Protein AF-C9LTZ9-F1 (afdb_monomer_lite)

Secondary structure (DSSP, 8-state):
--------SHHHHHHHHHHHHHHHHHHHHHTT---TTTTS--S-----------HHHHHHHHHHHHHHHHHHHTS--PPPPTTSPPPHHHHHHHHHHHHHHHHHHHHHHHHH---HHHHHHHHHHHHHHHHHHHHIIIIIB---S-TTSHIIIIIHHHHHHHHHHHHHHHHHHHHHHHHHTT-

Sequence (183 aa):
MKGAPERKYDSVREIFLQNRKRIILENNYRLCYDGRNVLQKKGEVPLEKKWRFKITDILLLLASGAFLVGMRTFLAPCAQQADGRWMVCHWAGEALTGVAAVLFVISLLHALIPRAQIKMGLSLAMIPAAALAFLLPGTMIDLCMMETMRCHTVMQPAARAISVVLILLACLDVYCYRKGDDR

Radius of gyration: 23.02 Å; chains: 1; bounding box: 60×67×54 Å

Structure (mmCIF, N/CA/C/O backbone):
data_AF-C9LTZ9-F1
#
_entry.id   AF-C9LTZ9-F1
#
loop_
_atom_site.group_PDB
_atom_site.id
_atom_site.type_symbol
_atom_site.label_atom_id
_atom_site.label_alt_id
_atom_site.label_comp_id
_atom_site.label_asym_id
_atom_site.label_entity_id
_atom_site.label_seq_id
_atom_site.pdbx_PDB_ins_code
_atom_site.Cartn_x
_atom_site.Cartn_y
_atom_site.Cartn_z
_atom_site.occupancy
_atom_site.B_iso_or_equiv
_atom_site.auth_seq_id
_atom_site.auth_comp_id
_atom_site.auth_asym_id
_atom_site.auth_atom_id
_atom_site.pdbx_PDB_model_num
ATOM 1 N N . MET A 1 1 ? -33.014 58.168 -10.145 1.00 35.53 1 MET A N 1
ATOM 2 C CA . MET A 1 1 ? -33.419 56.817 -9.682 1.00 35.53 1 MET A CA 1
ATOM 3 C C . MET A 1 1 ? -32.974 55.826 -10.762 1.00 35.53 1 MET A C 1
ATOM 5 O O . MET A 1 1 ? -33.533 55.865 -11.840 1.00 35.53 1 MET A O 1
ATOM 9 N N . LYS A 1 2 ? -31.712 55.370 -10.709 1.00 31.86 2 LYS A N 1
ATOM 10 C CA . LYS A 1 2 ? -31.232 54.004 -10.372 1.00 31.86 2 LYS A CA 1
ATOM 11 C C . LYS A 1 2 ? -31.762 52.864 -11.275 1.00 31.86 2 LYS A C 1
ATOM 13 O O . LYS A 1 2 ? -32.874 52.409 -11.054 1.00 31.86 2 LYS A O 1
ATOM 18 N N . GLY A 1 3 ? -30.877 52.330 -12.135 1.00 28.05 3 GLY A N 1
ATOM 19 C CA . GLY A 1 3 ? -30.708 50.876 -12.326 1.00 28.05 3 GLY A CA 1
ATOM 20 C C . GLY A 1 3 ? -30.905 50.283 -13.733 1.00 28.05 3 GLY A C 1
ATOM 21 O O . GLY A 1 3 ? -31.997 49.839 -14.051 1.00 28.05 3 GLY A O 1
ATOM 22 N N . ALA A 1 4 ? -29.818 50.139 -14.501 1.00 42.72 4 ALA A N 1
ATOM 23 C CA . ALA A 1 4 ? -29.542 48.919 -15.290 1.00 42.72 4 ALA A CA 1
ATOM 24 C C . ALA A 1 4 ? -28.723 47.950 -14.382 1.00 42.72 4 ALA A C 1
ATOM 26 O O . ALA A 1 4 ? -28.217 48.455 -13.372 1.00 42.72 4 ALA A O 1
ATOM 27 N N . PRO A 1 5 ? -28.490 46.638 -14.663 1.00 44.38 5 PRO A N 1
ATOM 28 C CA . PRO A 1 5 ? -28.580 45.961 -15.962 1.00 44.38 5 PRO A CA 1
ATOM 29 C C . PRO A 1 5 ? -29.023 44.467 -15.974 1.00 44.38 5 PRO A C 1
ATOM 31 O O . PRO A 1 5 ? -29.119 43.753 -14.975 1.00 44.38 5 PRO A O 1
ATOM 34 N N . GLU A 1 6 ? -29.200 44.001 -17.204 1.00 41.84 6 GLU A N 1
ATOM 35 C CA . GLU A 1 6 ? -29.440 42.658 -17.733 1.00 41.84 6 GLU A CA 1
ATOM 36 C C . GLU A 1 6 ? -28.195 41.738 -17.584 1.00 41.84 6 GLU A C 1
ATOM 38 O O . GLU A 1 6 ? -27.382 41.597 -18.490 1.00 41.84 6 GLU A O 1
ATOM 43 N N . ARG A 1 7 ? -27.978 41.143 -16.398 1.00 41.72 7 ARG A N 1
ATOM 44 C CA . ARG A 1 7 ? -26.861 40.202 -16.113 1.00 41.72 7 ARG A CA 1
ATOM 45 C C . ARG A 1 7 ? -27.295 39.083 -15.155 1.00 41.72 7 ARG A C 1
ATOM 47 O O . ARG A 1 7 ? -26.691 38.884 -14.104 1.00 41.72 7 ARG A O 1
ATOM 54 N N . LYS A 1 8 ? -28.419 38.413 -15.437 1.00 38.53 8 LYS A N 1
ATOM 55 C CA . LYS A 1 8 ? -29.058 37.507 -14.458 1.00 38.53 8 LYS A CA 1
ATOM 56 C C . LYS A 1 8 ? -29.051 36.018 -14.831 1.00 38.53 8 LYS A C 1
ATOM 58 O O . LYS A 1 8 ? -29.240 35.212 -13.930 1.00 38.53 8 LYS A O 1
ATOM 63 N N . TYR A 1 9 ? -28.799 35.631 -16.086 1.00 43.47 9 TYR A N 1
ATOM 64 C CA . TYR A 1 9 ? -29.006 34.236 -16.522 1.00 43.47 9 TYR A CA 1
ATOM 65 C C . TYR A 1 9 ? -27.764 33.318 -16.482 1.00 43.47 9 TYR A C 1
ATOM 67 O O . TYR A 1 9 ? -27.910 32.152 -16.124 1.00 43.47 9 TYR A O 1
ATOM 75 N N . ASP A 1 10 ? -26.544 33.817 -16.723 1.00 48.47 10 ASP A N 1
ATOM 76 C CA . ASP A 1 10 ? -25.326 32.972 -16.706 1.00 48.47 10 ASP A CA 1
ATOM 77 C C . ASP A 1 10 ? -24.863 32.576 -15.293 1.00 48.47 10 ASP A C 1
ATOM 79 O O . ASP A 1 10 ? -24.311 31.499 -15.076 1.00 48.47 10 ASP A O 1
ATOM 83 N N . SER A 1 11 ? -25.157 33.410 -14.294 1.00 50.78 11 SER A N 1
ATOM 84 C CA . SER A 1 11 ? -24.767 33.164 -12.898 1.00 50.78 11 SER A CA 1
ATOM 85 C C . SER A 1 11 ? -25.525 31.984 -12.269 1.00 50.78 11 SER A C 1
ATOM 87 O O . SER A 1 11 ? -24.969 31.211 -11.492 1.00 50.78 11 SER A O 1
ATOM 89 N N . VAL A 1 12 ? -26.793 31.777 -12.642 1.00 53.28 12 VAL A N 1
ATOM 90 C CA . VAL A 1 12 ? -27.660 30.773 -11.996 1.00 53.28 12 VAL A CA 1
ATOM 91 C C . VAL A 1 12 ? -27.226 29.339 -12.333 1.00 53.28 12 VAL A C 1
ATOM 93 O O . VAL A 1 12 ? -27.343 28.448 -11.490 1.00 53.28 12 VAL A O 1
ATOM 96 N N . ARG A 1 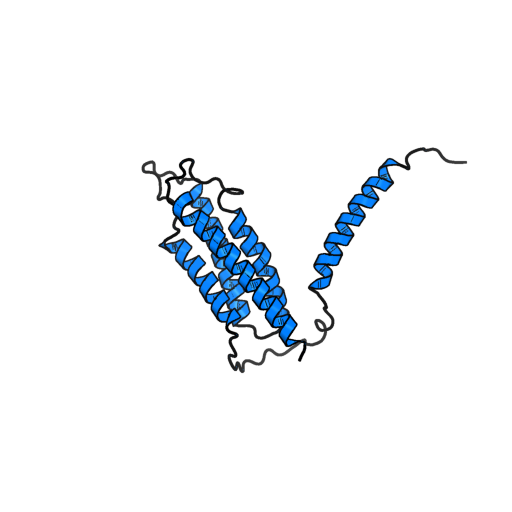13 ? -26.668 29.105 -13.531 1.00 49.88 13 ARG A N 1
ATOM 97 C CA . ARG A 1 13 ? -26.199 27.780 -13.977 1.00 49.88 13 ARG A CA 1
ATOM 98 C C . ARG A 1 13 ? -24.895 27.364 -13.288 1.00 49.88 13 ARG A C 1
ATOM 100 O O . ARG A 1 13 ? -24.777 26.216 -12.858 1.00 49.88 13 ARG A O 1
ATOM 107 N N . GLU A 1 14 ? -23.971 28.308 -13.112 1.00 52.53 14 GLU A N 1
ATOM 108 C CA . GLU A 1 14 ? -22.736 28.115 -12.338 1.00 52.53 14 GLU A CA 1
ATOM 109 C C . GLU A 1 14 ? -23.037 27.891 -10.849 1.00 52.53 14 GLU A C 1
ATOM 111 O O . GLU A 1 14 ? -22.531 26.939 -10.253 1.00 52.53 14 GLU A O 1
ATOM 116 N N . ILE A 1 15 ? -23.971 28.654 -10.265 1.00 54.75 15 ILE A N 1
ATOM 117 C CA . ILE A 1 15 ? -24.417 28.452 -8.875 1.00 54.75 15 ILE A CA 1
ATOM 118 C C . ILE A 1 15 ? -25.019 27.049 -8.680 1.00 54.75 15 ILE A C 1
ATOM 120 O O . ILE A 1 15 ? -24.765 26.409 -7.658 1.00 54.75 15 ILE A O 1
ATOM 124 N N . PHE A 1 16 ? -25.776 26.524 -9.651 1.00 50.38 16 PHE A N 1
ATOM 125 C CA . PHE A 1 16 ? -26.390 25.195 -9.545 1.00 50.38 16 PHE A CA 1
ATOM 126 C C . PHE A 1 16 ? -25.367 24.051 -9.669 1.00 50.38 16 PHE A C 1
ATOM 128 O O . PHE A 1 16 ? -25.447 23.069 -8.927 1.00 50.38 16 PHE A O 1
ATOM 135 N N . LEU A 1 17 ? -24.359 24.179 -10.542 1.00 53.88 17 LEU A N 1
ATOM 136 C CA . LEU A 1 17 ? -23.257 23.210 -10.657 1.00 53.88 17 LEU A CA 1
ATOM 137 C C . LEU A 1 17 ? -22.332 23.237 -9.429 1.00 53.88 17 LEU A C 1
ATOM 139 O O . LEU A 1 17 ? -21.899 22.181 -8.954 1.00 53.88 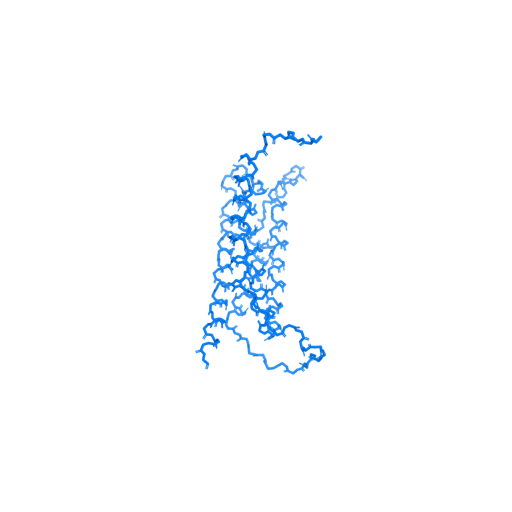17 LEU A O 1
ATOM 143 N N . GLN A 1 18 ? -22.092 24.422 -8.866 1.00 54.34 18 GLN A N 1
ATOM 144 C CA . GLN A 1 18 ? -21.297 24.607 -7.654 1.00 54.34 18 GLN A CA 1
ATOM 145 C C . GLN A 1 18 ? -22.033 24.080 -6.407 1.00 54.34 18 GLN A C 1
ATOM 147 O O . GLN A 1 18 ? -21.416 23.404 -5.581 1.00 54.34 18 GLN A O 1
ATOM 152 N N . ASN A 1 19 ? -23.358 24.264 -6.311 1.00 46.09 19 ASN A N 1
ATOM 153 C CA . ASN A 1 19 ? -24.180 23.661 -5.251 1.00 46.09 19 ASN A CA 1
ATOM 154 C C . ASN A 1 19 ? -24.304 22.136 -5.386 1.00 46.09 19 ASN A C 1
ATOM 156 O O . ASN A 1 19 ? -24.250 21.437 -4.378 1.00 46.09 19 ASN A O 1
ATOM 160 N N . ARG A 1 20 ? -24.394 21.583 -6.605 1.00 47.03 20 ARG A N 1
ATOM 161 C CA . ARG A 1 20 ? -24.443 20.123 -6.807 1.00 47.03 20 ARG A CA 1
ATOM 162 C C . ARG A 1 20 ? -23.138 19.436 -6.394 1.00 47.03 20 ARG A C 1
ATOM 164 O O . ARG A 1 20 ? -23.187 18.391 -5.749 1.00 47.03 20 ARG A O 1
ATOM 171 N N . LYS A 1 21 ? -21.977 20.033 -6.700 1.00 47.38 21 LYS A N 1
ATOM 172 C CA . LYS A 1 21 ? -20.675 19.545 -6.207 1.00 47.38 21 LYS A CA 1
ATOM 173 C C . LYS A 1 21 ? -20.562 19.662 -4.686 1.00 47.38 21 LYS A C 1
ATOM 175 O O . LYS A 1 21 ? -20.084 18.722 -4.061 1.00 47.38 21 LYS A O 1
ATOM 180 N N . ARG A 1 22 ? -21.036 20.762 -4.086 1.00 44.47 22 ARG A N 1
ATOM 181 C CA . ARG A 1 22 ? -20.984 20.964 -2.629 1.00 44.47 22 ARG A CA 1
ATOM 182 C C . ARG A 1 22 ? -21.894 19.986 -1.871 1.00 44.47 22 ARG A C 1
ATOM 184 O O . ARG A 1 22 ? -21.449 19.430 -0.879 1.00 44.47 22 ARG A O 1
ATOM 191 N N . ILE A 1 23 ? -23.091 19.681 -2.384 1.00 45.59 23 ILE A N 1
ATOM 192 C CA . ILE A 1 23 ? -24.017 18.703 -1.781 1.00 45.59 23 ILE A CA 1
ATOM 193 C C . ILE A 1 23 ? -23.515 17.261 -1.942 1.00 45.59 23 ILE A C 1
ATOM 195 O O . ILE A 1 23 ? -23.623 16.489 -0.997 1.00 45.59 23 ILE A O 1
ATOM 199 N N . ILE A 1 24 ? -22.933 16.874 -3.087 1.00 46.16 24 ILE A N 1
ATOM 200 C CA . ILE A 1 24 ? -22.369 15.518 -3.250 1.00 46.16 24 ILE A CA 1
ATOM 201 C C . ILE A 1 24 ? -21.092 15.334 -2.421 1.00 46.16 24 ILE A C 1
ATOM 203 O O . ILE A 1 24 ? -20.887 14.251 -1.880 1.00 46.16 24 ILE A O 1
ATOM 207 N N . LEU A 1 25 ? -20.267 16.373 -2.266 1.00 47.09 25 LEU A N 1
ATOM 208 C CA . LEU A 1 25 ? -19.129 16.334 -1.348 1.00 47.09 25 LEU A CA 1
ATOM 209 C C . LEU A 1 25 ? -19.627 16.270 0.107 1.00 47.09 25 LEU A C 1
ATOM 211 O O . LEU A 1 25 ? -19.328 15.299 0.793 1.00 47.09 25 LEU A O 1
ATOM 215 N N . GLU A 1 26 ? -20.472 17.197 0.573 1.00 45.72 26 GLU A N 1
ATOM 216 C CA . GLU A 1 26 ? -20.954 17.190 1.965 1.00 45.72 26 GLU A CA 1
ATOM 217 C C . GLU A 1 26 ? -21.757 15.935 2.346 1.00 45.72 26 GLU A C 1
ATOM 219 O O . GLU A 1 26 ? -21.558 15.429 3.448 1.00 45.72 26 GLU A O 1
ATOM 224 N N . ASN A 1 27 ? -22.601 15.370 1.471 1.00 39.34 27 ASN A N 1
ATOM 225 C CA . ASN A 1 27 ? -23.346 14.146 1.812 1.00 39.34 27 ASN A CA 1
ATOM 226 C C . ASN A 1 27 ? -22.475 12.883 1.846 1.00 39.34 27 ASN A C 1
ATOM 228 O O . ASN A 1 27 ? -22.814 11.956 2.580 1.00 39.34 27 ASN A O 1
ATOM 232 N N . ASN A 1 28 ? -21.356 12.833 1.114 1.00 39.12 28 ASN A N 1
ATOM 233 C CA . ASN A 1 28 ? -20.415 11.713 1.230 1.00 39.12 28 ASN A CA 1
ATOM 234 C C . ASN A 1 28 ? -19.540 11.846 2.489 1.00 39.12 28 ASN A C 1
ATOM 236 O O . ASN A 1 28 ? -19.235 10.850 3.139 1.00 39.12 28 ASN A O 1
ATOM 240 N N . TYR A 1 29 ? -19.196 13.076 2.896 1.00 44.06 29 TYR A N 1
ATOM 241 C CA . TYR A 1 29 ? -18.431 13.320 4.127 1.00 44.06 29 TYR A CA 1
ATOM 242 C C . TYR A 1 29 ? -19.272 13.218 5.410 1.00 44.06 29 TYR A C 1
ATOM 244 O O . TYR A 1 29 ? -18.733 12.895 6.468 1.00 44.06 29 TYR A O 1
ATOM 252 N N . ARG A 1 30 ? -20.592 13.438 5.341 1.00 36.81 30 ARG A N 1
ATOM 253 C CA . ARG A 1 30 ? -21.492 13.370 6.507 1.00 36.81 30 ARG A CA 1
ATOM 254 C C . ARG A 1 30 ? -21.861 11.939 6.923 1.00 36.81 30 ARG A C 1
ATOM 256 O O . ARG A 1 30 ? -22.273 11.734 8.059 1.00 36.81 30 ARG A O 1
ATOM 263 N N . LEU A 1 31 ? -21.670 10.939 6.060 1.00 38.81 31 LEU A N 1
ATOM 264 C CA . LEU A 1 31 ? -21.920 9.530 6.406 1.00 38.81 31 LEU A CA 1
ATOM 265 C C . LEU A 1 31 ? -20.804 8.886 7.253 1.00 38.81 31 LEU A C 1
ATOM 267 O O . LEU A 1 31 ? -21.032 7.826 7.830 1.00 38.81 31 LEU A O 1
ATOM 271 N N . CYS A 1 32 ? -19.638 9.530 7.386 1.00 41.25 32 CYS A N 1
ATOM 272 C CA . CYS A 1 32 ? -18.500 9.008 8.161 1.00 41.25 32 CYS A CA 1
ATOM 273 C C . CYS A 1 32 ? -18.185 9.796 9.448 1.00 41.25 32 CYS A C 1
ATOM 275 O O . CYS A 1 32 ? -17.224 9.458 10.136 1.00 41.25 32 CYS A O 1
ATOM 277 N N . TYR A 1 33 ? -18.967 10.826 9.793 1.00 46.62 33 TYR A N 1
ATOM 278 C CA . TYR A 1 33 ? -18.728 11.689 10.960 1.00 46.62 33 TYR A CA 1
ATOM 279 C C . TYR A 1 33 ? -20.030 11.946 11.756 1.00 46.62 33 TYR A C 1
ATOM 281 O O . TYR A 1 33 ? -20.532 13.067 11.800 1.00 46.62 33 TYR A O 1
ATOM 289 N N . ASP A 1 34 ? -20.587 10.925 12.431 1.00 42.78 34 ASP A N 1
ATOM 290 C CA . ASP A 1 34 ? -21.498 11.164 13.575 1.00 42.78 34 ASP A CA 1
ATOM 291 C C . ASP A 1 34 ? -20.642 11.425 14.828 1.00 42.78 34 ASP A C 1
ATOM 293 O O . ASP A 1 34 ? -20.237 10.531 15.571 1.00 42.78 34 ASP A O 1
ATOM 297 N N . GLY A 1 35 ? -20.268 12.696 14.986 1.00 44.00 35 GLY A N 1
ATOM 298 C CA . GLY A 1 35 ? -19.360 13.215 16.004 1.00 44.00 35 GLY A CA 1
ATOM 299 C C . GLY A 1 35 ? -20.029 13.636 17.313 1.00 44.00 35 GLY A C 1
ATOM 300 O O . GLY A 1 35 ? -19.651 14.667 17.863 1.00 44.00 35 GLY A O 1
ATOM 301 N N . ARG A 1 36 ? -20.989 12.879 17.859 1.00 44.66 36 ARG A N 1
ATOM 302 C CA . ARG A 1 36 ? -21.662 13.285 19.113 1.00 44.66 36 ARG A CA 1
ATOM 303 C C . ARG A 1 36 ? -20.834 13.181 20.403 1.00 44.66 36 ARG A C 1
ATOM 305 O O . ARG A 1 36 ? -21.243 13.751 21.404 1.00 44.66 36 ARG A O 1
ATOM 312 N N . ASN A 1 37 ? -19.652 12.553 20.395 1.00 40.66 37 ASN A N 1
ATOM 313 C CA . ASN A 1 37 ? -18.934 12.233 21.646 1.00 40.66 37 ASN A CA 1
ATOM 314 C C . ASN A 1 37 ? -17.532 12.865 21.812 1.00 40.66 37 ASN A C 1
ATOM 316 O O . ASN A 1 37 ? -16.844 12.569 22.787 1.00 40.66 37 ASN A O 1
ATOM 320 N N . VAL A 1 38 ? -17.073 13.730 20.896 1.00 44.50 38 VAL A N 1
ATOM 321 C CA . VAL A 1 38 ? -15.668 14.211 20.888 1.00 44.50 38 VAL A CA 1
ATOM 322 C C . VAL A 1 38 ? -15.354 15.247 21.987 1.00 44.50 38 VAL A C 1
ATOM 324 O O . VAL A 1 38 ? -14.191 15.430 22.335 1.00 44.50 38 VAL A O 1
ATOM 327 N N . LEU A 1 39 ? -16.350 15.890 22.606 1.00 44.00 39 LEU A N 1
ATOM 328 C CA . LEU A 1 39 ? -16.097 16.988 23.553 1.00 44.00 39 LEU A CA 1
ATOM 329 C C . LEU A 1 39 ? -15.926 16.589 25.030 1.00 44.00 39 LEU A C 1
ATOM 331 O O . LEU A 1 39 ? -15.620 17.470 25.830 1.00 44.00 39 LEU A O 1
ATOM 335 N N . GLN A 1 40 ? -16.089 15.319 25.430 1.00 41.84 40 GLN A N 1
ATOM 336 C CA . GLN A 1 40 ? -16.295 15.024 26.861 1.00 41.84 40 GLN A CA 1
ATOM 337 C C . GLN A 1 40 ? -15.252 14.183 27.609 1.00 41.84 40 GLN A C 1
ATOM 339 O O . GLN A 1 40 ? -15.429 13.976 28.805 1.00 41.84 40 GLN A O 1
ATOM 344 N N . LYS A 1 41 ? -14.133 13.744 27.020 1.00 35.88 41 LYS A N 1
ATOM 345 C CA . LYS A 1 41 ? -13.063 13.118 27.832 1.00 35.88 41 LYS A CA 1
ATOM 346 C C . LYS A 1 41 ? -11.686 13.707 27.577 1.00 35.88 41 LYS A C 1
ATOM 348 O O . LYS A 1 41 ? -10.811 13.120 26.945 1.00 35.88 41 LYS A O 1
ATOM 353 N N . LYS A 1 42 ? -11.528 14.903 28.141 1.00 42.28 42 LYS A N 1
ATOM 354 C CA . LYS A 1 42 ? -10.263 15.448 28.626 1.00 42.28 42 LYS A CA 1
ATOM 355 C C . LYS A 1 42 ? -9.761 14.542 29.760 1.00 42.28 42 LYS A C 1
ATOM 357 O O . LYS A 1 42 ? -10.508 14.294 30.697 1.00 42.28 42 LYS A O 1
ATOM 362 N N . GLY A 1 43 ? -8.507 14.110 29.675 1.00 47.06 43 GLY A N 1
ATOM 363 C CA . GLY A 1 43 ? -7.794 13.478 30.786 1.00 47.06 43 GLY A CA 1
ATOM 364 C C . GLY A 1 43 ? -7.874 11.954 30.817 1.00 47.06 43 GLY A C 1
ATOM 365 O O . GLY A 1 43 ? -8.939 11.371 30.669 1.00 47.06 43 GLY A O 1
ATOM 366 N N . GLU A 1 44 ? -6.705 11.361 31.053 1.00 41.94 44 GLU A N 1
ATOM 367 C CA . GLU A 1 44 ? -6.468 9.967 31.441 1.00 41.94 44 GLU A CA 1
ATOM 368 C C . GLU A 1 44 ? -6.362 8.982 30.264 1.00 41.94 44 GLU A C 1
ATOM 370 O O . GLU A 1 44 ? -7.325 8.571 29.612 1.00 41.94 44 GLU A O 1
ATOM 375 N N . VAL A 1 45 ? -5.113 8.607 29.973 1.00 46.53 45 VAL A N 1
ATOM 376 C CA . VAL A 1 45 ? -4.758 7.395 29.234 1.00 46.53 45 VAL A CA 1
ATOM 377 C C . VAL A 1 45 ? -4.292 6.390 30.290 1.00 46.53 45 VAL A C 1
ATOM 379 O O . VAL A 1 45 ? -3.128 6.445 30.682 1.00 46.53 45 VAL A O 1
ATOM 382 N N . PRO A 1 46 ? -5.165 5.498 30.791 1.00 38.31 46 PRO A N 1
ATOM 383 C CA . PRO A 1 46 ? -4.743 4.424 31.677 1.00 38.31 46 PRO A CA 1
ATOM 384 C C . PRO A 1 46 ? -4.017 3.369 30.837 1.00 38.31 46 PRO A C 1
ATOM 386 O O . PRO A 1 46 ? -4.579 2.810 29.887 1.00 38.31 46 PRO A O 1
ATOM 389 N N . LEU A 1 47 ? -2.740 3.140 31.145 1.00 52.16 47 LEU A N 1
ATOM 390 C CA . LEU A 1 47 ? -1.936 2.063 30.575 1.00 52.16 47 LEU A CA 1
ATOM 391 C C . LEU A 1 47 ? -2.165 0.764 31.350 1.00 52.16 47 LEU A C 1
ATOM 393 O O . LEU A 1 47 ? -1.301 0.293 32.074 1.00 52.16 47 LEU A O 1
ATOM 397 N N . GLU A 1 48 ? -3.299 0.126 31.103 1.00 42.69 48 GLU A N 1
ATOM 398 C CA . GLU A 1 48 ? -3.513 -1.275 31.466 1.00 42.69 48 GLU A CA 1
ATOM 399 C C . GLU A 1 48 ? -4.110 -2.002 30.260 1.00 42.69 48 GLU A C 1
ATOM 401 O O . GLU A 1 48 ? -5.320 -2.115 30.060 1.00 42.69 48 GLU A O 1
ATOM 406 N N . LYS A 1 49 ? -3.218 -2.406 29.346 1.00 42.72 49 LYS A N 1
ATOM 407 C CA . LYS A 1 49 ? -3.591 -2.929 28.029 1.00 42.72 49 LYS A CA 1
ATOM 408 C C . LYS A 1 49 ? -3.846 -4.436 28.087 1.00 42.72 49 LYS A C 1
ATOM 410 O O . LYS A 1 49 ? -2.925 -5.233 27.937 1.00 42.72 49 LYS A O 1
ATOM 415 N N . LYS A 1 50 ? -5.115 -4.840 28.154 1.00 39.22 50 LYS A N 1
ATOM 416 C CA . LYS A 1 50 ? -5.536 -6.167 27.677 1.00 39.22 50 LYS A CA 1
ATOM 417 C C . LYS A 1 50 ? -5.577 -6.122 26.144 1.00 39.22 50 LYS A C 1
ATOM 419 O O . LYS A 1 50 ? -6.532 -5.607 25.566 1.00 39.22 50 LYS A O 1
ATOM 424 N N . TRP A 1 51 ? -4.517 -6.592 25.482 1.00 45.97 51 TRP A N 1
ATOM 425 C CA . TRP A 1 51 ? -4.396 -6.618 24.016 1.00 45.97 51 TRP A CA 1
ATOM 426 C C . TRP A 1 51 ? -5.454 -7.545 23.402 1.00 45.97 51 TRP A C 1
ATOM 428 O O . TRP A 1 51 ? -5.240 -8.742 23.235 1.00 45.97 51 TRP A O 1
ATOM 438 N N . ARG A 1 52 ? -6.629 -7.006 23.063 1.00 54.91 52 ARG A N 1
ATOM 439 C CA . ARG A 1 52 ? -7.574 -7.679 22.165 1.00 54.91 52 ARG A CA 1
ATOM 440 C C . ARG A 1 52 ? -7.308 -7.208 20.747 1.00 54.91 52 ARG A C 1
ATOM 442 O O . ARG A 1 52 ? -8.010 -6.337 20.239 1.00 54.91 52 ARG A O 1
ATOM 449 N N . PHE A 1 53 ? -6.282 -7.777 20.127 1.00 58.28 53 PHE A N 1
ATOM 450 C CA . PHE A 1 53 ? -6.102 -7.613 18.695 1.00 58.28 53 PHE A CA 1
ATOM 451 C C . PHE A 1 53 ? -7.294 -8.191 17.951 1.00 58.28 53 PHE A C 1
ATOM 453 O O . PHE A 1 53 ? -7.634 -9.364 18.128 1.00 58.28 53 PHE A O 1
ATOM 460 N N . LYS A 1 54 ? -7.929 -7.372 17.112 1.00 72.38 54 LYS A N 1
ATOM 461 C CA . LYS A 1 54 ? -8.822 -7.907 16.093 1.00 72.38 54 LYS A CA 1
ATOM 462 C C . LYS A 1 54 ? -7.951 -8.474 14.977 1.00 72.38 54 LYS A C 1
ATOM 464 O O . LYS A 1 54 ? -6.867 -7.970 14.694 1.00 72.38 54 LYS A O 1
ATOM 469 N N . ILE A 1 55 ? -8.437 -9.531 14.336 1.00 79.69 55 ILE A N 1
ATOM 470 C CA . ILE A 1 55 ? -7.746 -10.173 13.211 1.00 79.69 55 ILE A CA 1
ATOM 471 C C . ILE A 1 55 ? -7.474 -9.145 12.096 1.00 79.69 55 ILE A C 1
ATOM 473 O O . ILE A 1 55 ? -6.422 -9.199 11.467 1.00 79.69 55 ILE A O 1
ATOM 477 N N . THR A 1 56 ? -8.366 -8.161 11.916 1.00 78.75 56 THR A N 1
ATOM 478 C CA . THR A 1 56 ? -8.200 -7.059 10.954 1.00 78.75 56 THR A CA 1
ATOM 479 C C . THR A 1 56 ? -6.975 -6.194 11.249 1.00 78.75 56 THR A C 1
ATOM 481 O O . THR A 1 56 ? -6.230 -5.895 10.321 1.00 78.75 56 THR A O 1
ATOM 484 N N . ASP A 1 57 ? -6.701 -5.871 12.520 1.00 82.56 57 ASP A N 1
ATOM 485 C CA . ASP A 1 57 ? -5.529 -5.080 12.928 1.00 82.56 57 ASP A CA 1
ATOM 486 C C . ASP A 1 57 ? -4.221 -5.786 12.544 1.00 82.56 57 ASP A C 1
ATOM 488 O O . ASP A 1 57 ? -3.308 -5.179 11.984 1.00 82.56 57 ASP A O 1
ATOM 492 N N . ILE A 1 58 ? -4.146 -7.092 12.823 1.00 86.81 58 ILE A N 1
ATOM 493 C CA . ILE A 1 58 ? -2.971 -7.916 12.517 1.00 86.81 58 ILE A CA 1
ATOM 494 C C . ILE A 1 58 ? -2.781 -8.004 11.003 1.00 86.81 58 ILE A C 1
ATOM 496 O O . ILE A 1 58 ? -1.664 -7.862 10.512 1.00 86.81 58 ILE A O 1
ATOM 500 N N . LEU A 1 59 ? -3.866 -8.206 10.255 1.00 89.69 59 LEU A N 1
ATOM 501 C CA . LEU A 1 59 ? -3.812 -8.347 8.804 1.00 89.69 59 LEU A CA 1
ATOM 502 C C . LEU A 1 59 ? -3.356 -7.046 8.126 1.00 89.69 59 LEU A C 1
ATOM 504 O O . LEU A 1 59 ? -2.540 -7.089 7.209 1.00 89.69 59 LEU A O 1
ATOM 508 N N . LEU A 1 60 ? -3.817 -5.891 8.619 1.00 88.06 60 LEU A N 1
ATOM 509 C CA . LEU A 1 60 ? -3.409 -4.571 8.131 1.00 88.06 60 LEU A CA 1
ATOM 510 C C . LEU A 1 60 ? -1.926 -4.295 8.422 1.00 88.06 60 LEU A C 1
ATOM 512 O O . LEU A 1 60 ? -1.188 -3.822 7.554 1.00 88.06 60 LEU A O 1
ATOM 516 N N . LEU A 1 61 ? -1.475 -4.643 9.631 1.00 90.81 61 LEU A N 1
ATOM 517 C CA . LEU A 1 61 ? -0.081 -4.500 10.045 1.00 90.81 61 LEU A CA 1
ATOM 518 C C . LEU A 1 61 ? 0.849 -5.403 9.224 1.00 90.81 61 LEU A C 1
ATOM 520 O O . LEU A 1 61 ? 1.904 -4.959 8.778 1.00 90.81 61 LEU A O 1
ATOM 524 N N . LEU A 1 62 ? 0.447 -6.652 8.983 1.00 92.81 62 LEU A N 1
ATOM 525 C CA . LEU A 1 62 ? 1.209 -7.586 8.156 1.00 92.81 62 LEU A CA 1
ATOM 526 C C . LEU A 1 62 ? 1.258 -7.134 6.696 1.00 92.81 62 LEU A C 1
ATOM 528 O O . LEU A 1 62 ? 2.333 -7.147 6.105 1.00 92.81 62 LEU A O 1
ATOM 532 N N . ALA A 1 63 ? 0.134 -6.697 6.121 1.00 91.94 63 ALA A N 1
ATOM 533 C CA . ALA A 1 63 ? 0.085 -6.232 4.737 1.00 91.94 63 ALA A CA 1
ATOM 534 C C . ALA A 1 63 ? 0.956 -4.984 4.520 1.00 91.94 63 ALA A C 1
ATOM 536 O O . ALA A 1 63 ? 1.757 -4.940 3.586 1.00 91.94 63 ALA A O 1
ATOM 537 N N . SER A 1 64 ? 0.845 -3.988 5.403 1.00 92.25 64 SER A N 1
ATOM 538 C CA . SER A 1 64 ? 1.652 -2.762 5.325 1.00 92.25 64 SER A CA 1
ATOM 539 C C . SER A 1 64 ? 3.135 -3.012 5.624 1.00 92.25 64 SER A C 1
ATOM 541 O O . SER A 1 64 ? 4.000 -2.471 4.934 1.00 92.25 64 SER A O 1
ATOM 543 N N . GLY A 1 65 ? 3.449 -3.880 6.590 1.00 92.25 65 GLY A N 1
ATOM 544 C CA . GLY A 1 65 ? 4.821 -4.282 6.897 1.00 92.25 65 GLY A CA 1
ATOM 545 C C . GLY A 1 65 ? 5.473 -5.048 5.748 1.00 92.25 65 GLY A C 1
ATOM 546 O O . GLY A 1 65 ? 6.588 -4.721 5.344 1.00 92.25 65 GLY A O 1
ATOM 547 N N . ALA A 1 66 ? 4.758 -6.012 5.160 1.00 92.88 66 ALA A N 1
ATOM 548 C CA . ALA A 1 66 ? 5.216 -6.737 3.979 1.00 92.88 66 ALA A CA 1
ATOM 549 C C . ALA A 1 66 ? 5.433 -5.799 2.787 1.00 92.88 66 ALA A C 1
ATOM 551 O O . ALA A 1 66 ? 6.390 -5.986 2.042 1.00 92.88 66 ALA A O 1
ATOM 552 N N . PHE A 1 67 ? 4.604 -4.762 2.630 1.00 91.44 67 PHE A N 1
ATOM 553 C CA . PHE A 1 67 ? 4.803 -3.765 1.584 1.00 91.44 67 PHE A CA 1
ATOM 554 C C . PHE A 1 67 ? 6.091 -2.966 1.790 1.00 91.44 67 PHE A C 1
ATOM 556 O O . PHE A 1 67 ? 6.903 -2.867 0.874 1.00 91.44 67 PHE A O 1
ATOM 563 N N . LEU A 1 68 ? 6.322 -2.458 3.004 1.00 93.06 68 LEU A N 1
ATOM 564 C CA . LEU A 1 68 ? 7.526 -1.696 3.336 1.00 93.06 68 LEU A CA 1
ATOM 565 C C . LEU A 1 68 ? 8.801 -2.533 3.166 1.00 93.06 68 LEU A C 1
ATOM 567 O O . LEU A 1 68 ? 9.764 -2.083 2.547 1.00 93.06 68 LEU A O 1
ATOM 571 N N . VAL A 1 69 ? 8.799 -3.767 3.678 1.00 93.06 69 VAL A N 1
ATOM 572 C CA . VAL A 1 69 ? 9.926 -4.698 3.519 1.00 93.06 69 VAL A CA 1
ATOM 573 C C . VAL A 1 69 ? 10.098 -5.077 2.051 1.00 93.06 69 VAL A C 1
ATOM 575 O O . VAL A 1 69 ? 11.222 -5.073 1.550 1.00 93.06 69 VAL A O 1
ATOM 578 N N . GLY A 1 70 ? 9.000 -5.335 1.339 1.00 88.75 70 GLY A N 1
ATOM 579 C CA . GLY A 1 70 ? 8.988 -5.648 -0.086 1.00 88.75 70 GLY A CA 1
ATOM 580 C C . GLY A 1 70 ? 9.643 -4.553 -0.922 1.00 88.75 70 GLY A C 1
ATOM 581 O O . GLY A 1 70 ? 10.525 -4.858 -1.721 1.00 88.75 70 GLY A O 1
ATOM 582 N N . MET A 1 71 ? 9.300 -3.285 -0.680 1.00 88.31 71 MET A N 1
ATOM 583 C CA . MET A 1 71 ? 9.920 -2.130 -1.345 1.00 88.31 71 MET A CA 1
ATOM 584 C C . MET A 1 71 ? 11.436 -2.059 -1.135 1.00 88.31 71 MET A C 1
ATOM 586 O O . MET A 1 71 ? 12.168 -1.717 -2.059 1.00 88.31 71 MET A O 1
ATOM 590 N N . ARG A 1 72 ? 11.926 -2.441 0.051 1.00 86.56 72 ARG A N 1
ATOM 591 C CA . ARG A 1 72 ? 13.363 -2.446 0.369 1.00 86.56 72 ARG A CA 1
ATOM 592 C C . ARG A 1 72 ? 14.130 -3.657 -0.161 1.00 86.56 72 ARG A C 1
ATOM 594 O O . ARG A 1 72 ? 15.355 -3.633 -0.132 1.00 86.56 72 ARG A O 1
ATOM 601 N N . THR A 1 73 ? 13.443 -4.713 -0.592 1.00 86.06 73 THR A N 1
ATOM 602 C CA . THR A 1 73 ? 14.065 -6.012 -0.895 1.00 86.06 73 THR A CA 1
ATOM 603 C C . THR A 1 73 ? 13.770 -6.473 -2.318 1.00 86.06 73 THR A C 1
ATOM 605 O O . THR A 1 73 ? 14.656 -6.467 -3.168 1.00 86.06 73 THR A O 1
ATOM 608 N N . PHE A 1 74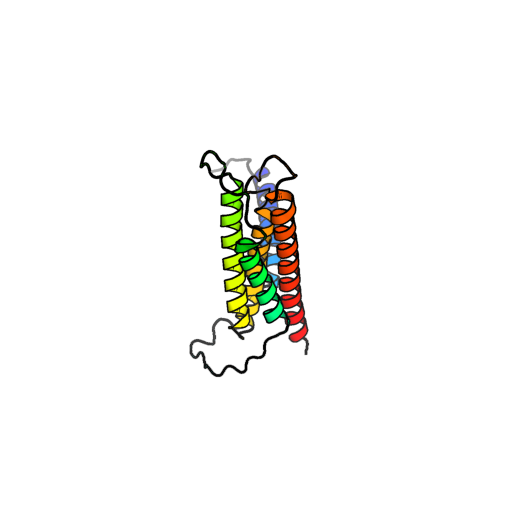 ? 12.526 -6.862 -2.593 1.00 78.38 74 PHE A N 1
ATOM 609 C CA . PHE A 1 74 ? 12.134 -7.540 -3.831 1.00 78.38 74 PHE A CA 1
ATOM 610 C C . PHE A 1 74 ? 11.535 -6.606 -4.890 1.00 78.38 74 PHE A C 1
ATOM 612 O O . PHE A 1 74 ? 11.653 -6.883 -6.081 1.00 78.38 74 PHE A O 1
ATOM 619 N N . LEU A 1 75 ? 10.916 -5.498 -4.471 1.00 82.69 75 LEU A N 1
ATOM 620 C CA . LEU A 1 75 ? 10.321 -4.478 -5.346 1.00 82.69 75 LEU A CA 1
ATOM 621 C C . LEU A 1 75 ? 11.291 -3.313 -5.608 1.00 82.69 75 LEU A C 1
ATOM 623 O O . LEU A 1 75 ? 10.871 -2.256 -6.082 1.00 82.69 75 LEU A O 1
ATOM 627 N N . ALA A 1 76 ? 12.577 -3.490 -5.293 1.00 78.19 76 ALA A N 1
ATOM 628 C CA . ALA A 1 76 ? 13.583 -2.469 -5.530 1.00 78.19 76 ALA A CA 1
ATOM 629 C C . ALA A 1 76 ? 13.603 -2.076 -7.026 1.00 78.19 76 ALA A C 1
ATOM 631 O O . ALA A 1 76 ? 13.557 -2.959 -7.896 1.00 78.19 76 ALA A O 1
ATOM 632 N N . PRO A 1 77 ? 13.649 -0.767 -7.339 1.00 80.44 77 PRO A N 1
ATOM 633 C CA . PRO A 1 77 ? 13.688 -0.289 -8.716 1.00 80.44 77 PRO A CA 1
ATOM 634 C C . PRO A 1 77 ? 14.995 -0.697 -9.413 1.00 80.44 77 PRO A C 1
ATOM 636 O O . PRO A 1 77 ? 15.900 -1.269 -8.802 1.00 80.44 77 PRO A O 1
ATOM 639 N N . CYS A 1 78 ? 15.101 -0.404 -10.713 1.00 82.62 78 CYS A N 1
ATOM 640 C CA . CYS A 1 78 ? 16.324 -0.659 -11.474 1.00 82.62 78 CYS A CA 1
ATOM 641 C C . CYS A 1 78 ? 17.560 -0.057 -10.783 1.00 82.62 78 CYS A C 1
ATOM 643 O O . CYS A 1 78 ? 17.504 1.049 -10.241 1.00 82.62 78 CYS A O 1
ATOM 645 N N . ALA A 1 79 ? 18.672 -0.796 -10.831 1.00 77.62 79 ALA A N 1
ATOM 646 C CA . ALA A 1 79 ? 19.958 -0.329 -10.329 1.00 77.62 79 ALA A CA 1
ATOM 647 C C . ALA A 1 79 ? 20.446 0.904 -11.110 1.00 77.62 79 ALA A C 1
ATOM 649 O O . ALA A 1 79 ? 19.976 1.186 -12.215 1.00 77.62 79 ALA A O 1
ATOM 650 N N . GLN A 1 80 ? 21.396 1.632 -10.522 1.00 80.88 80 GLN A N 1
ATOM 651 C CA . GLN A 1 80 ? 22.023 2.793 -11.148 1.00 80.88 80 GLN A CA 1
ATOM 652 C C . GLN A 1 80 ? 22.586 2.423 -12.529 1.00 80.88 80 GLN A C 1
ATOM 654 O O . GLN A 1 80 ? 23.148 1.341 -12.714 1.00 80.88 80 GLN A O 1
ATOM 659 N N . GLN A 1 81 ? 22.422 3.321 -13.503 1.00 80.75 81 GLN A N 1
ATOM 660 C CA . GLN A 1 81 ? 22.971 3.127 -14.843 1.00 80.75 81 GLN A CA 1
ATOM 661 C C . GLN A 1 81 ? 24.502 2.997 -14.752 1.00 80.75 81 GLN A C 1
ATOM 663 O O . GLN A 1 81 ? 25.120 3.632 -13.897 1.00 80.75 81 GLN A O 1
ATOM 668 N N . ALA A 1 82 ? 25.127 2.261 -15.677 1.00 77.62 82 ALA A N 1
ATOM 669 C CA . ALA A 1 82 ? 26.591 2.192 -15.789 1.00 77.62 82 ALA A CA 1
ATOM 670 C C . ALA A 1 82 ? 27.256 3.581 -15.934 1.00 77.62 82 ALA A C 1
ATOM 672 O O . ALA A 1 82 ? 28.401 3.763 -15.537 1.00 77.62 82 ALA A O 1
ATOM 673 N N . ASP A 1 83 ? 26.502 4.575 -16.416 1.00 76.69 83 ASP A N 1
ATOM 674 C CA . ASP A 1 83 ? 26.913 5.981 -16.525 1.00 76.69 83 ASP A CA 1
ATOM 675 C C . ASP A 1 83 ? 26.918 6.744 -15.180 1.00 76.69 83 ASP A C 1
ATOM 677 O O . ASP A 1 83 ? 27.131 7.955 -15.157 1.00 76.69 83 ASP A O 1
ATOM 681 N N . GLY A 1 84 ? 26.566 6.100 -14.062 1.00 81.25 84 GLY A N 1
ATOM 682 C CA . GLY A 1 84 ? 26.433 6.740 -12.746 1.00 81.25 84 GLY A CA 1
ATOM 683 C C . GLY A 1 84 ? 25.178 7.610 -12.579 1.00 81.25 84 GLY A C 1
ATOM 684 O O . GLY A 1 84 ? 24.986 8.238 -11.537 1.00 81.25 84 GLY A O 1
ATOM 685 N N . ARG A 1 85 ? 24.284 7.647 -13.571 1.00 80.75 85 ARG A N 1
ATOM 686 C CA . ARG A 1 85 ? 23.027 8.410 -13.508 1.00 80.75 85 ARG A CA 1
ATOM 687 C C . ARG A 1 85 ? 21.894 7.586 -12.896 1.00 80.75 85 ARG A C 1
ATOM 689 O O . ARG A 1 85 ? 21.777 6.384 -13.139 1.00 80.75 85 ARG A O 1
ATOM 696 N N . TRP A 1 86 ? 21.035 8.256 -12.131 1.00 82.00 86 TRP A N 1
ATOM 697 C CA . TRP A 1 86 ? 19.805 7.677 -11.592 1.00 82.00 86 TRP A CA 1
ATOM 698 C C . TRP A 1 86 ? 18.664 7.818 -12.598 1.00 82.00 86 TRP A C 1
ATOM 700 O O . TRP A 1 86 ? 18.418 8.903 -13.123 1.00 82.00 86 TRP A O 1
ATOM 710 N N . MET A 1 87 ? 17.962 6.717 -12.858 1.00 84.31 87 MET A N 1
ATOM 711 C CA . MET A 1 87 ? 16.765 6.716 -13.698 1.00 84.31 87 MET A CA 1
ATOM 712 C C . MET A 1 87 ? 15.559 7.260 -12.916 1.00 84.31 87 MET A C 1
ATOM 714 O O . MET A 1 87 ? 15.502 7.155 -11.691 1.00 84.31 87 MET A O 1
ATOM 718 N N . VAL A 1 88 ? 14.546 7.772 -13.620 1.00 84.56 88 VAL A N 1
ATOM 719 C CA . VAL A 1 88 ? 13.299 8.285 -13.010 1.00 84.56 88 VAL A CA 1
ATOM 720 C C . VAL A 1 88 ? 12.581 7.253 -12.128 1.00 84.56 88 VAL A C 1
ATOM 722 O O . VAL A 1 88 ? 12.005 7.606 -11.100 1.00 84.56 88 VAL A O 1
ATOM 725 N N . CYS A 1 89 ? 12.709 5.960 -12.444 1.00 87.31 89 CYS A N 1
ATOM 726 C CA . CYS A 1 89 ? 12.128 4.875 -11.655 1.00 87.31 89 CYS A CA 1
ATOM 727 C C . CYS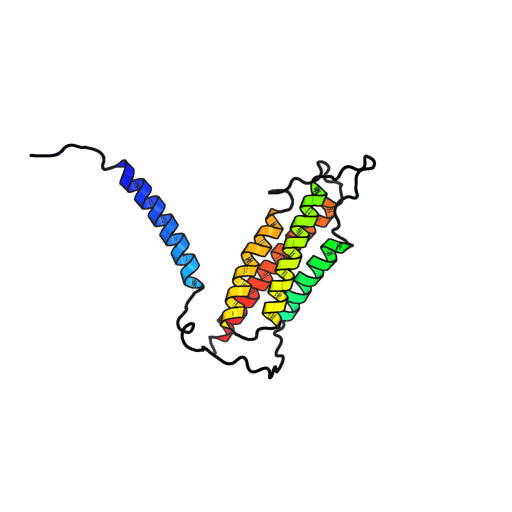 A 1 89 ? 12.704 4.759 -10.234 1.00 87.31 89 CYS A C 1
ATOM 729 O O . CYS A 1 89 ? 12.042 4.208 -9.358 1.00 87.31 89 CYS A O 1
ATOM 731 N N . HIS A 1 90 ? 13.914 5.273 -9.990 1.00 87.62 90 HIS A N 1
ATOM 732 C CA . HIS A 1 90 ? 14.497 5.319 -8.651 1.00 87.62 90 HIS A CA 1
ATOM 733 C C . HIS A 1 90 ? 13.661 6.214 -7.727 1.00 87.62 90 HIS A C 1
ATOM 735 O O . HIS A 1 90 ? 13.264 5.791 -6.643 1.00 87.62 90 HIS A O 1
ATOM 741 N N . TRP A 1 91 ? 13.293 7.404 -8.208 1.00 88.25 91 TRP A N 1
ATOM 742 C CA . TRP A 1 91 ? 12.442 8.344 -7.477 1.00 88.25 91 TRP A CA 1
ATOM 743 C C . TRP A 1 91 ? 11.025 7.806 -7.265 1.00 88.25 91 TRP A C 1
ATOM 745 O O . TRP A 1 91 ? 10.434 8.037 -6.212 1.00 88.25 91 TRP A O 1
ATOM 755 N N . ALA A 1 92 ? 10.502 7.029 -8.221 1.00 88.88 92 ALA A N 1
ATOM 756 C CA . ALA A 1 92 ? 9.238 6.313 -8.044 1.00 88.88 92 ALA A CA 1
ATOM 757 C C . ALA A 1 92 ? 9.306 5.312 -6.878 1.00 88.88 92 ALA A C 1
ATOM 759 O O . ALA A 1 92 ? 8.396 5.262 -6.051 1.00 88.88 92 ALA A O 1
ATOM 760 N N . GLY A 1 93 ? 10.396 4.542 -6.795 1.00 88.50 93 GLY A N 1
ATOM 761 C CA . GLY A 1 93 ? 10.630 3.591 -5.709 1.00 88.50 93 GLY A CA 1
ATOM 762 C C . GLY A 1 93 ? 10.775 4.269 -4.345 1.00 88.50 93 GLY A C 1
ATOM 763 O O . GLY A 1 93 ? 10.179 3.809 -3.370 1.00 88.50 93 GLY A O 1
ATOM 764 N N . GLU A 1 94 ? 11.496 5.391 -4.274 1.00 90.69 94 GLU A N 1
ATOM 765 C CA . GLU A 1 94 ? 11.633 6.182 -3.042 1.00 90.69 94 GLU A CA 1
ATOM 766 C C . GLU A 1 94 ? 10.294 6.771 -2.583 1.00 90.69 94 GLU A C 1
ATOM 768 O O . GLU A 1 94 ? 9.906 6.612 -1.423 1.00 90.69 94 GLU A O 1
ATOM 773 N N . ALA A 1 95 ? 9.524 7.365 -3.500 1.00 91.62 95 ALA A N 1
ATOM 774 C CA . ALA A 1 95 ? 8.197 7.887 -3.186 1.00 91.62 95 ALA A CA 1
ATOM 775 C C . ALA A 1 95 ? 7.268 6.780 -2.660 1.00 91.62 95 ALA A C 1
ATOM 777 O O . ALA A 1 95 ? 6.587 6.957 -1.648 1.00 91.62 95 ALA A O 1
ATOM 778 N N . LEU A 1 96 ? 7.282 5.609 -3.302 1.00 91.19 96 LEU A N 1
ATOM 779 C CA . LEU A 1 96 ? 6.449 4.480 -2.906 1.00 91.19 96 LEU A CA 1
ATOM 780 C C . LEU A 1 96 ? 6.888 3.876 -1.561 1.00 91.19 96 LEU A C 1
ATOM 782 O O . LEU A 1 96 ? 6.042 3.496 -0.754 1.00 91.19 96 LEU A O 1
ATOM 786 N N . THR A 1 97 ? 8.191 3.866 -1.275 1.00 92.50 97 THR A N 1
ATOM 787 C CA . THR A 1 97 ? 8.737 3.486 0.038 1.00 92.50 97 THR A CA 1
ATOM 788 C C . THR A 1 97 ? 8.273 4.450 1.130 1.00 92.50 97 THR A C 1
ATOM 790 O O . THR A 1 97 ? 7.893 4.009 2.216 1.00 92.50 97 THR A O 1
ATOM 793 N N . GLY A 1 98 ? 8.233 5.755 0.841 1.00 92.81 98 GLY A N 1
ATOM 794 C CA . GLY A 1 98 ? 7.670 6.763 1.739 1.00 92.81 98 GLY A CA 1
ATOM 795 C C . GLY A 1 98 ? 6.191 6.512 2.042 1.00 92.81 98 GLY A C 1
ATOM 796 O O . GLY A 1 98 ? 5.790 6.502 3.206 1.00 92.81 98 GLY A O 1
ATOM 797 N N . VAL A 1 99 ? 5.384 6.218 1.017 1.00 92.62 99 VAL A N 1
ATOM 798 C CA . VAL A 1 99 ? 3.963 5.871 1.202 1.00 92.62 99 VAL A CA 1
ATOM 799 C C . VAL A 1 99 ? 3.805 4.577 2.007 1.00 92.62 99 VAL A C 1
ATOM 801 O O . VAL A 1 99 ? 2.992 4.528 2.930 1.00 92.62 99 VAL A O 1
ATOM 804 N N . ALA A 1 100 ? 4.611 3.549 1.727 1.00 92.88 100 ALA A N 1
ATOM 805 C CA . ALA A 1 100 ? 4.609 2.299 2.486 1.00 92.88 100 ALA A CA 1
ATOM 806 C C . ALA A 1 100 ? 4.943 2.522 3.971 1.00 92.88 100 ALA A C 1
ATOM 808 O O . ALA A 1 100 ? 4.297 1.943 4.845 1.00 92.88 100 ALA A O 1
ATOM 809 N N . ALA A 1 101 ? 5.902 3.403 4.270 1.00 94.19 101 ALA A N 1
ATOM 810 C CA . ALA A 1 101 ? 6.255 3.759 5.640 1.00 94.19 101 ALA A CA 1
ATOM 811 C C . ALA A 1 101 ? 5.094 4.462 6.361 1.00 94.19 101 ALA A C 1
ATOM 813 O O . ALA A 1 101 ? 4.781 4.117 7.500 1.00 94.19 101 ALA A O 1
ATOM 814 N N . VAL A 1 102 ? 4.405 5.392 5.690 1.00 93.50 102 VAL A N 1
ATOM 815 C CA . VAL A 1 102 ? 3.214 6.058 6.241 1.00 93.50 102 VAL A CA 1
ATOM 816 C C . VAL A 1 102 ? 2.103 5.045 6.530 1.00 93.50 102 VAL A C 1
ATOM 818 O O . VAL A 1 102 ? 1.562 5.035 7.634 1.00 93.50 102 VAL A O 1
ATOM 821 N N . LEU A 1 103 ? 1.803 4.144 5.589 1.00 91.31 103 LEU A N 1
ATOM 822 C CA . LEU A 1 103 ? 0.804 3.081 5.771 1.00 91.31 103 LEU A CA 1
ATOM 823 C C . LEU A 1 103 ? 1.147 2.156 6.950 1.00 91.31 103 LEU A C 1
ATOM 825 O O . LEU A 1 103 ? 0.258 1.748 7.702 1.00 91.31 103 LEU A O 1
ATOM 829 N N . PHE A 1 104 ? 2.431 1.847 7.139 1.00 93.38 104 PHE A N 1
ATOM 830 C CA . PHE A 1 104 ? 2.899 1.048 8.268 1.00 93.38 104 PHE A CA 1
ATOM 831 C C . PHE A 1 104 ? 2.709 1.772 9.606 1.00 93.38 104 PHE A C 1
ATOM 833 O O . PHE A 1 104 ? 2.190 1.182 10.552 1.00 93.38 104 PHE A O 1
ATOM 840 N N . VAL A 1 105 ? 3.048 3.063 9.685 1.00 92.62 105 VAL A N 1
ATOM 841 C CA . VAL A 1 105 ? 2.833 3.882 10.892 1.00 92.62 105 VAL A CA 1
ATOM 842 C C . VAL A 1 105 ? 1.346 3.977 11.234 1.00 92.62 105 VAL A C 1
ATOM 844 O O . VAL A 1 105 ? 0.969 3.795 12.392 1.00 92.62 105 VAL A O 1
ATOM 847 N N . ILE A 1 106 ? 0.494 4.203 10.232 1.00 89.38 106 ILE A N 1
ATOM 848 C CA . ILE A 1 106 ? -0.964 4.223 10.388 1.00 89.38 106 ILE A CA 1
ATOM 849 C C . ILE A 1 106 ? -1.462 2.864 10.908 1.00 89.38 106 ILE A C 1
ATOM 851 O O . ILE A 1 106 ? -2.212 2.816 11.879 1.00 89.38 106 ILE A O 1
ATOM 855 N N . SER A 1 107 ? -0.989 1.750 10.349 1.00 88.44 107 SER A N 1
ATOM 856 C CA . SER A 1 107 ? -1.373 0.405 10.806 1.00 88.44 107 SER A CA 1
ATOM 857 C C . SER A 1 107 ? -0.891 0.108 12.231 1.00 88.44 107 SER A C 1
ATOM 859 O O . SER A 1 107 ? -1.621 -0.482 13.029 1.00 88.44 107 SER A O 1
ATOM 861 N N . LEU A 1 108 ? 0.307 0.570 12.596 1.00 90.06 108 LEU A N 1
ATOM 862 C CA . LEU A 1 108 ? 0.845 0.440 13.948 1.00 90.06 108 LEU A CA 1
ATOM 863 C C . LEU A 1 108 ? 0.020 1.245 14.962 1.00 90.06 108 LEU A C 1
ATOM 865 O O . LEU A 1 108 ? -0.318 0.740 16.031 1.00 90.06 108 LEU A O 1
ATOM 869 N N . LEU A 1 109 ? -0.360 2.477 14.620 1.00 86.75 109 LEU A N 1
ATOM 870 C CA . LEU A 1 109 ? -1.266 3.292 15.432 1.00 86.75 109 LEU A CA 1
ATOM 871 C C . LEU A 1 109 ? -2.636 2.611 15.587 1.00 86.75 109 LEU A C 1
ATOM 873 O O . LEU A 1 109 ? -3.184 2.600 16.690 1.00 86.75 109 LEU A O 1
ATOM 877 N N . HIS A 1 110 ? -3.151 1.986 14.523 1.00 83.56 110 HIS A N 1
ATOM 878 C CA . HIS A 1 110 ? -4.428 1.261 14.530 1.00 83.56 110 HIS A CA 1
ATOM 879 C C . HIS A 1 110 ? -4.398 0.060 15.482 1.00 83.56 110 HIS A C 1
ATOM 881 O O . HIS A 1 110 ? -5.337 -0.176 16.246 1.00 83.56 110 HIS A O 1
ATOM 887 N N . ALA A 1 111 ? -3.271 -0.652 15.487 1.00 83.31 111 ALA A N 1
ATOM 888 C CA . ALA A 1 111 ? -2.974 -1.764 16.379 1.00 83.31 111 ALA A CA 1
ATOM 889 C C . ALA A 1 111 ? -2.824 -1.330 17.852 1.00 83.31 111 ALA A C 1
ATOM 891 O O . ALA A 1 111 ? -3.338 -1.994 18.752 1.00 83.31 111 ALA A O 1
ATOM 892 N N . LEU A 1 112 ? -2.131 -0.217 18.115 1.00 82.38 112 LEU A N 1
ATOM 893 C CA . LEU A 1 112 ? -1.799 0.228 19.473 1.00 82.38 112 LEU A CA 1
ATOM 894 C C . LEU A 1 112 ? -2.940 0.957 20.191 1.00 82.38 112 LEU A C 1
ATOM 896 O O . LEU A 1 112 ? -2.956 0.976 21.428 1.00 82.38 112 LEU A O 1
ATOM 900 N N . ILE A 1 113 ? -3.854 1.586 19.445 1.00 78.88 113 ILE A N 1
ATOM 901 C CA . ILE A 1 113 ? -4.915 2.436 19.987 1.00 78.88 113 ILE A CA 1
ATOM 902 C C . ILE A 1 113 ? -6.253 1.677 19.969 1.00 78.88 113 ILE A C 1
ATOM 904 O O . ILE A 1 113 ? -6.876 1.532 18.920 1.00 78.88 113 ILE A O 1
ATOM 908 N N . PRO A 1 114 ? -6.780 1.245 21.131 1.00 68.56 114 PRO A N 1
ATOM 909 C CA . PRO A 1 114 ? -8.071 0.556 21.205 1.00 68.56 114 PRO A CA 1
ATOM 910 C C . PRO A 1 114 ? -9.280 1.506 21.130 1.00 68.56 114 PRO A C 1
ATOM 912 O O . PRO A 1 114 ? -10.420 1.050 21.175 1.00 68.56 114 PRO A O 1
ATOM 915 N N . ARG A 1 115 ? -9.064 2.828 21.040 1.00 69.06 115 ARG A N 1
ATOM 916 C CA . ARG A 1 115 ? -10.150 3.817 20.997 1.00 69.06 115 ARG A CA 1
ATOM 917 C C . ARG A 1 115 ? -10.900 3.738 19.670 1.00 69.06 115 ARG A C 1
ATOM 919 O O . ARG A 1 115 ? -10.348 4.029 18.612 1.00 69.06 115 ARG A O 1
ATOM 926 N N . ALA A 1 116 ? -12.184 3.421 19.768 1.00 68.25 116 ALA A N 1
ATOM 927 C CA . ALA A 1 116 ? -13.076 3.149 18.648 1.00 68.25 116 ALA A CA 1
ATOM 928 C C . ALA A 1 116 ? -13.153 4.311 17.628 1.00 68.25 116 ALA A C 1
ATOM 930 O O . ALA A 1 116 ? -13.009 4.099 16.427 1.00 68.25 116 ALA A O 1
ATOM 931 N N . GLN A 1 117 ? -13.234 5.557 18.115 1.00 68.62 117 GLN A N 1
ATOM 932 C CA . GLN A 1 117 ? -13.263 6.755 17.262 1.00 68.62 117 GLN A CA 1
ATOM 933 C C . GLN A 1 117 ? -11.968 6.967 16.462 1.00 68.62 117 GLN A C 1
ATOM 935 O O . GLN A 1 117 ? -12.012 7.390 15.310 1.00 68.62 117 GLN A O 1
ATOM 940 N N . ILE A 1 118 ? -10.810 6.666 17.062 1.00 76.19 118 ILE A N 1
ATOM 941 C CA . ILE A 1 118 ? -9.512 6.844 16.398 1.00 76.19 118 ILE A CA 1
ATOM 942 C C . ILE A 1 118 ? -9.331 5.777 15.317 1.00 76.19 118 ILE A C 1
ATOM 944 O O . ILE A 1 118 ? -8.855 6.101 14.234 1.00 76.19 118 ILE A O 1
ATOM 948 N N . LYS A 1 119 ? -9.777 4.538 15.569 1.00 78.88 119 LYS A N 1
ATOM 949 C CA . LYS A 1 119 ? -9.735 3.457 14.574 1.00 78.88 119 LYS A CA 1
ATOM 950 C C . LYS A 1 119 ? -10.482 3.820 13.293 1.00 78.88 119 LYS A C 1
ATOM 952 O O . LYS A 1 119 ? -9.905 3.749 12.215 1.00 78.88 119 LYS A O 1
ATOM 957 N N . MET A 1 120 ? -11.710 4.330 13.409 1.00 74.38 120 MET A N 1
ATOM 958 C CA . MET A 1 120 ? -12.477 4.770 12.239 1.00 74.38 120 MET A CA 1
ATOM 959 C C . MET A 1 120 ? -11.768 5.859 11.423 1.00 74.38 120 MET A C 1
ATOM 961 O O . MET A 1 120 ? -11.686 5.752 10.200 1.00 74.38 120 MET A O 1
ATOM 965 N N . GLY A 1 121 ? -11.237 6.896 12.083 1.00 80.88 121 GLY A N 1
ATOM 966 C CA . GLY A 1 121 ? -10.531 7.978 11.387 1.00 80.88 121 GLY A CA 1
ATOM 967 C C . GLY A 1 121 ? -9.256 7.498 10.690 1.00 80.88 121 GLY A C 1
ATOM 968 O O . GLY A 1 121 ? -8.912 7.959 9.604 1.00 80.88 121 GLY A O 1
ATOM 969 N N . LEU A 1 122 ? -8.579 6.526 11.289 1.00 83.88 122 LEU A N 1
ATOM 970 C CA . LEU A 1 122 ? -7.335 5.974 10.784 1.00 83.88 122 LEU A CA 1
ATOM 971 C C . LEU A 1 122 ? -7.574 5.021 9.597 1.00 83.88 122 LEU A C 1
ATOM 973 O O . LEU A 1 122 ? -6.866 5.116 8.596 1.00 83.88 122 LEU A O 1
ATOM 977 N N . SER A 1 123 ? -8.640 4.215 9.635 1.00 82.44 123 SER A N 1
ATOM 978 C CA . SER A 1 123 ? -9.128 3.449 8.477 1.00 82.44 123 SER A CA 1
ATOM 979 C C . SER A 1 123 ? -9.556 4.364 7.324 1.00 82.44 123 SER A C 1
ATOM 981 O O . SER A 1 123 ? -9.277 4.065 6.164 1.00 82.44 123 SER A O 1
ATOM 983 N N . LEU A 1 124 ? -10.146 5.528 7.619 1.00 80.75 124 LEU A N 1
ATOM 984 C CA . LEU A 1 124 ? -10.471 6.526 6.597 1.00 80.75 124 LEU A CA 1
ATOM 985 C C . LEU A 1 124 ? -9.214 7.161 5.980 1.00 80.75 124 LEU A C 1
ATOM 987 O O . LEU A 1 124 ? -9.199 7.408 4.778 1.00 80.75 124 LEU A O 1
ATOM 991 N N . ALA A 1 125 ? -8.158 7.387 6.768 1.00 86.25 125 ALA A N 1
ATOM 992 C CA . ALA A 1 125 ? -6.874 7.905 6.285 1.00 86.25 125 ALA A CA 1
ATOM 993 C C . ALA A 1 125 ? -6.084 6.882 5.442 1.00 86.25 125 ALA A C 1
ATOM 995 O O . ALA A 1 125 ? -5.338 7.274 4.542 1.00 86.25 125 ALA A O 1
ATOM 996 N N . MET A 1 126 ? -6.276 5.579 5.678 1.00 85.31 126 MET A N 1
ATOM 997 C CA . MET A 1 126 ? -5.662 4.514 4.872 1.00 85.31 126 MET A CA 1
ATOM 998 C C . MET A 1 126 ? -6.134 4.526 3.414 1.00 85.31 126 MET A C 1
ATOM 1000 O O . MET A 1 126 ? -5.340 4.250 2.519 1.00 85.31 126 MET A O 1
ATOM 1004 N N . ILE A 1 127 ? -7.400 4.866 3.155 1.00 85.69 127 ILE A N 1
ATOM 1005 C CA . ILE A 1 127 ? -7.988 4.848 1.806 1.00 85.69 127 ILE A CA 1
ATOM 1006 C C . ILE A 1 127 ? -7.258 5.797 0.836 1.00 85.69 127 ILE A C 1
ATOM 1008 O O . ILE A 1 127 ? -6.785 5.318 -0.197 1.00 85.69 127 ILE A O 1
ATOM 1012 N N . PRO A 1 128 ? -7.113 7.111 1.113 1.00 86.31 128 PRO A N 1
ATOM 1013 C CA . PRO A 1 128 ? -6.391 8.010 0.218 1.00 86.31 128 PRO A CA 1
ATOM 1014 C C . PRO A 1 128 ? -4.896 7.679 0.140 1.00 86.31 128 PRO A C 1
ATOM 1016 O O . PRO A 1 128 ? -4.306 7.838 -0.924 1.00 86.31 128 PRO A O 1
ATOM 1019 N N . ALA A 1 129 ? -4.281 7.172 1.216 1.00 88.62 129 ALA A N 1
ATOM 1020 C CA . ALA A 1 129 ? -2.880 6.750 1.194 1.00 88.62 129 ALA A CA 1
ATOM 1021 C C . ALA A 1 129 ? -2.654 5.530 0.279 1.00 88.62 129 ALA A C 1
ATOM 1023 O O . ALA A 1 129 ? -1.699 5.498 -0.497 1.00 88.62 129 ALA A O 1
ATOM 1024 N N . ALA A 1 130 ? -3.559 4.549 0.308 1.00 88.00 130 ALA A N 1
ATOM 1025 C CA . ALA A 1 130 ? -3.523 3.402 -0.594 1.00 88.00 130 ALA A CA 1
ATOM 1026 C C . ALA A 1 130 ? -3.877 3.794 -2.039 1.00 88.00 130 ALA A C 1
ATOM 1028 O O . ALA A 1 130 ? -3.246 3.319 -2.980 1.00 88.00 130 ALA A O 1
ATOM 1029 N N . ALA A 1 131 ? -4.829 4.711 -2.238 1.00 88.88 131 ALA A N 1
ATOM 1030 C CA . ALA A 1 131 ? -5.119 5.265 -3.560 1.00 88.88 131 ALA A CA 1
ATOM 1031 C C . ALA A 1 131 ? -3.896 5.985 -4.149 1.00 88.88 131 ALA A C 1
ATOM 1033 O O . ALA A 1 131 ? -3.586 5.815 -5.326 1.00 88.88 131 ALA A O 1
ATOM 1034 N N . LEU A 1 132 ? -3.155 6.728 -3.323 1.00 88.44 132 LEU A N 1
ATOM 1035 C CA . LEU A 1 132 ? -1.906 7.359 -3.728 1.00 88.44 132 LEU A CA 1
ATOM 1036 C C . LEU A 1 132 ? -0.897 6.299 -4.199 1.00 88.44 132 LEU A C 1
ATOM 1038 O O . LEU A 1 132 ? -0.414 6.393 -5.325 1.00 88.44 132 LEU A O 1
ATOM 1042 N N . ALA A 1 133 ? -0.661 5.244 -3.411 1.00 88.69 133 ALA A N 1
ATOM 1043 C CA . ALA A 1 133 ? 0.218 4.133 -3.797 1.00 88.69 133 ALA A CA 1
ATOM 1044 C C . ALA A 1 133 ? -0.188 3.458 -5.126 1.00 88.69 133 ALA A C 1
ATOM 1046 O O . ALA A 1 133 ? 0.684 3.032 -5.883 1.00 88.69 133 ALA A O 1
ATOM 1047 N N . PHE A 1 134 ? -1.486 3.406 -5.445 1.00 88.56 134 PHE A N 1
ATOM 1048 C CA . PHE A 1 134 ? -1.988 2.883 -6.720 1.00 88.56 134 PHE A CA 1
ATOM 1049 C C . PHE A 1 134 ? -1.695 3.811 -7.911 1.00 88.56 134 PHE A C 1
ATOM 1051 O O . PHE A 1 134 ? -1.365 3.327 -8.996 1.00 88.56 134 PHE A O 1
ATOM 1058 N N . LEU A 1 135 ? -1.820 5.129 -7.720 1.00 87.81 135 LEU A N 1
ATOM 1059 C CA . LEU A 1 135 ? -1.607 6.129 -8.773 1.00 87.81 135 LEU A CA 1
ATOM 1060 C C . LEU A 1 135 ? -0.118 6.398 -9.039 1.00 87.81 135 LEU A C 1
ATOM 1062 O O . LEU A 1 135 ? 0.246 6.724 -10.168 1.00 87.81 135 LEU A O 1
ATOM 1066 N N . LEU A 1 136 ? 0.756 6.252 -8.040 1.00 87.19 136 LEU A N 1
ATOM 1067 C CA . LEU A 1 136 ? 2.192 6.523 -8.187 1.00 87.19 136 LEU A CA 1
ATOM 1068 C C . LEU A 1 136 ? 2.828 5.842 -9.418 1.00 87.19 136 LEU A C 1
ATOM 1070 O O . LEU A 1 136 ? 3.393 6.556 -10.251 1.00 87.19 136 LEU A O 1
ATOM 1074 N N . PRO A 1 137 ? 2.741 4.505 -9.579 1.00 83.06 137 PRO A N 1
ATOM 1075 C CA . PRO A 1 137 ? 3.413 3.816 -10.673 1.00 83.06 137 PRO A CA 1
ATOM 1076 C C . PRO A 1 137 ? 2.680 4.017 -12.011 1.00 83.06 137 PRO A C 1
ATOM 1078 O O . PRO A 1 137 ? 1.614 3.437 -12.264 1.00 83.06 137 PRO A O 1
ATOM 1081 N N . GLY A 1 138 ? 3.293 4.821 -12.885 1.00 77.44 138 GLY A N 1
ATOM 1082 C CA . GLY A 1 138 ? 2.922 4.976 -14.292 1.00 77.44 138 GLY A CA 1
ATOM 1083 C C . GLY A 1 138 ? 1.877 6.052 -14.588 1.00 77.44 138 GLY A C 1
ATOM 1084 O O . GLY A 1 138 ? 1.506 6.194 -15.746 1.00 77.44 138 GLY A O 1
ATOM 1085 N N . THR A 1 139 ? 1.385 6.792 -13.583 1.00 79.12 139 THR A N 1
ATOM 1086 C CA . THR A 1 139 ? 0.512 7.962 -13.829 1.00 79.12 139 THR A CA 1
ATOM 1087 C C . THR A 1 139 ? 1.106 9.271 -13.323 1.00 79.12 139 THR A C 1
ATOM 1089 O O . THR A 1 139 ? 1.039 10.266 -14.036 1.00 79.12 139 THR A O 1
ATOM 1092 N N . MET A 1 140 ? 1.708 9.281 -12.123 1.00 78.69 1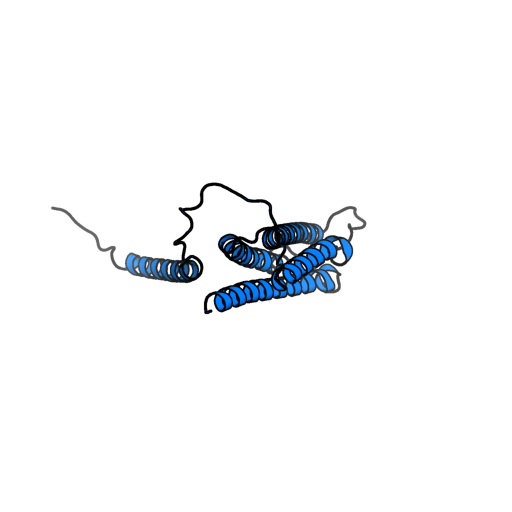40 MET A N 1
ATOM 1093 C CA . MET A 1 140 ? 2.387 10.471 -11.589 1.00 78.69 140 MET A CA 1
ATOM 1094 C C . MET A 1 140 ? 3.885 10.490 -11.869 1.00 78.69 140 MET A C 1
ATOM 1096 O O . MET A 1 140 ? 4.437 11.557 -12.118 1.00 78.69 140 MET A O 1
ATOM 1100 N N . ILE A 1 141 ? 4.546 9.333 -11.787 1.00 84.50 141 ILE A N 1
ATOM 1101 C CA . ILE A 1 141 ? 5.977 9.213 -12.065 1.00 84.50 141 ILE A CA 1
ATOM 1102 C C . ILE A 1 141 ? 6.148 8.231 -13.211 1.00 84.50 141 ILE A C 1
ATOM 1104 O O . ILE A 1 141 ? 5.681 7.088 -13.139 1.00 84.50 141 ILE A O 1
ATOM 1108 N N . ASP A 1 142 ? 6.829 8.692 -14.255 1.00 82.50 142 ASP A N 1
ATOM 1109 C CA . ASP A 1 142 ? 7.149 7.867 -15.406 1.00 82.50 142 ASP A CA 1
ATOM 1110 C C . ASP A 1 142 ? 8.107 6.742 -15.009 1.00 82.50 142 ASP A C 1
ATOM 1112 O O . ASP A 1 142 ? 9.101 6.931 -14.299 1.00 82.50 142 ASP A O 1
ATOM 1116 N N . LEU A 1 143 ? 7.779 5.537 -15.466 1.00 83.62 143 LEU A N 1
ATOM 1117 C CA . LEU A 1 143 ? 8.640 4.366 -15.349 1.00 83.62 143 LEU A CA 1
ATOM 1118 C C . LEU A 1 143 ? 9.532 4.251 -16.591 1.00 83.62 143 LEU A C 1
ATOM 1120 O O . LEU A 1 143 ? 9.415 5.009 -17.551 1.00 83.62 143 LEU A O 1
ATOM 1124 N N . CYS A 1 144 ? 10.452 3.286 -16.574 1.00 84.88 144 CYS A N 1
ATOM 1125 C CA . CYS A 1 144 ? 11.301 2.996 -17.725 1.00 84.88 144 CYS A CA 1
ATOM 1126 C C . CYS A 1 144 ? 10.467 2.733 -18.991 1.00 84.88 144 CYS A C 1
ATOM 1128 O O . CYS A 1 144 ? 9.415 2.102 -18.926 1.00 84.88 144 CYS A O 1
ATOM 1130 N N . MET A 1 145 ? 10.984 3.159 -20.147 1.00 80.81 145 MET A N 1
ATOM 1131 C CA . MET A 1 145 ? 10.290 3.054 -21.439 1.00 80.81 145 MET A CA 1
ATOM 1132 C C . MET A 1 145 ? 10.024 1.603 -21.883 1.00 80.81 145 MET A C 1
ATOM 1134 O O . MET A 1 145 ? 9.087 1.347 -22.629 1.00 80.81 145 MET A O 1
ATOM 1138 N N . MET A 1 146 ? 10.846 0.647 -21.438 1.00 81.75 146 MET A N 1
ATOM 1139 C CA . MET A 1 146 ? 10.689 -0.770 -21.777 1.00 81.75 146 MET A CA 1
ATOM 1140 C C . MET A 1 146 ? 9.855 -1.517 -20.734 1.00 81.75 146 MET A C 1
ATOM 1142 O O . MET A 1 146 ? 10.199 -1.535 -19.551 1.00 81.75 146 MET A O 1
ATOM 1146 N N . GLU A 1 147 ? 8.820 -2.214 -21.199 1.00 78.81 147 GLU A N 1
ATOM 1147 C CA . GLU A 1 147 ? 7.878 -2.972 -20.363 1.00 78.81 147 GLU A CA 1
ATOM 1148 C C . GLU A 1 147 ? 8.472 -4.273 -19.786 1.00 78.81 147 GLU A C 1
ATOM 1150 O O . GLU A 1 147 ? 8.007 -4.785 -18.773 1.00 78.81 147 GLU A O 1
ATOM 1155 N N . THR A 1 148 ? 9.564 -4.785 -20.359 1.00 80.06 148 THR A N 1
ATOM 1156 C CA . THR A 1 148 ? 10.257 -5.993 -19.867 1.00 80.06 148 THR A CA 1
ATOM 1157 C C . THR A 1 148 ? 11.131 -5.744 -18.633 1.00 80.06 148 THR A C 1
ATOM 1159 O O . THR A 1 148 ? 11.689 -6.679 -18.056 1.00 80.06 148 THR A O 1
ATOM 1162 N N . MET A 1 149 ? 11.260 -4.488 -18.201 1.00 83.25 149 MET A N 1
ATOM 1163 C CA . MET A 1 149 ? 12.064 -4.108 -17.042 1.00 83.25 149 MET A CA 1
ATOM 1164 C C . MET A 1 149 ? 11.356 -4.430 -15.721 1.00 83.25 149 MET A C 1
ATOM 1166 O O . MET A 1 149 ? 10.131 -4.360 -15.619 1.00 83.25 149 MET A O 1
ATOM 1170 N N . ARG A 1 150 ? 12.137 -4.692 -14.659 1.00 83.19 150 ARG A N 1
ATOM 1171 C CA . ARG A 1 150 ? 11.611 -5.026 -13.314 1.00 83.19 150 ARG A CA 1
ATOM 1172 C C . ARG A 1 150 ? 10.593 -4.024 -12.765 1.00 83.19 150 ARG A C 1
ATOM 1174 O O . ARG A 1 150 ? 9.699 -4.414 -12.015 1.00 83.19 150 ARG A O 1
ATOM 1181 N N . CYS A 1 151 ? 10.711 -2.745 -13.121 1.00 86.69 151 CYS A N 1
ATOM 1182 C CA . CYS A 1 151 ? 9.774 -1.712 -12.677 1.00 86.69 151 CYS A CA 1
ATOM 1183 C C . CYS A 1 151 ? 8.333 -1.983 -13.143 1.00 86.69 151 CYS A C 1
ATOM 1185 O O . CYS A 1 151 ? 7.406 -1.787 -12.361 1.00 86.69 151 CYS A O 1
ATOM 1187 N N . HIS A 1 152 ? 8.157 -2.476 -14.373 1.00 86.00 152 HIS A N 1
ATOM 1188 C CA . HIS A 1 152 ? 6.849 -2.817 -14.943 1.00 86.00 152 HIS A CA 1
ATOM 1189 C C . HIS A 1 152 ? 6.403 -4.222 -14.553 1.00 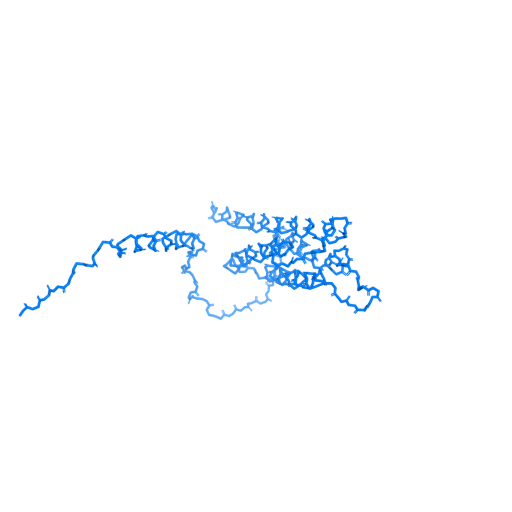86.00 152 HIS A C 1
ATOM 1191 O O . HIS A 1 152 ? 5.237 -4.431 -14.242 1.00 86.00 152 HIS A O 1
ATOM 1197 N N . THR A 1 153 ? 7.325 -5.185 -14.509 1.00 86.94 153 THR A N 1
ATOM 1198 C CA . THR A 1 153 ? 6.966 -6.592 -14.274 1.00 86.94 153 THR A CA 1
ATOM 1199 C C . THR A 1 153 ? 6.752 -6.944 -12.804 1.00 86.94 153 THR A C 1
ATOM 1201 O O . THR A 1 153 ? 5.995 -7.865 -12.508 1.00 86.94 153 THR A O 1
ATOM 1204 N N . VAL A 1 154 ? 7.383 -6.222 -11.870 1.00 88.56 154 VAL A N 1
ATOM 1205 C CA . VAL A 1 154 ? 7.325 -6.534 -10.430 1.00 88.56 154 VAL A CA 1
ATOM 1206 C C . VAL A 1 154 ? 6.764 -5.366 -9.630 1.00 88.56 154 VAL A C 1
ATOM 1208 O O . VAL A 1 154 ? 5.725 -5.507 -8.988 1.00 88.56 154 VAL A O 1
ATOM 1211 N N . MET A 1 155 ? 7.426 -4.206 -9.668 1.00 87.69 155 MET A N 1
ATOM 1212 C CA . MET A 1 155 ? 7.105 -3.089 -8.770 1.00 87.69 155 MET A CA 1
ATOM 1213 C C . MET A 1 155 ? 5.689 -2.551 -9.010 1.00 87.69 155 MET A C 1
ATOM 1215 O O . MET A 1 155 ? 4.907 -2.435 -8.069 1.00 87.69 155 MET A O 1
ATOM 1219 N N . GLN A 1 156 ? 5.335 -2.262 -10.262 1.00 87.50 156 GLN A N 1
ATOM 1220 C CA . GLN A 1 156 ? 4.024 -1.724 -10.621 1.00 87.50 156 GLN A CA 1
ATOM 1221 C C . GLN A 1 156 ? 2.848 -2.656 -10.273 1.00 87.50 156 GLN A C 1
ATOM 1223 O O . GLN A 1 156 ? 1.934 -2.195 -9.578 1.00 87.50 156 GLN A O 1
ATOM 1228 N N . PRO A 1 157 ? 2.817 -3.937 -10.697 1.00 89.88 157 PRO A N 1
ATOM 1229 C CA . PRO A 1 157 ? 1.706 -4.822 -10.366 1.00 89.88 157 PRO A CA 1
ATOM 1230 C C . PRO A 1 157 ? 1.645 -5.114 -8.869 1.00 89.88 157 PRO A C 1
ATOM 1232 O O . PRO A 1 157 ? 0.549 -5.137 -8.313 1.00 89.88 157 PRO A O 1
ATOM 1235 N N . ALA A 1 158 ? 2.787 -5.262 -8.189 1.00 89.50 158 ALA A N 1
ATOM 1236 C CA . ALA A 1 158 ? 2.802 -5.509 -6.752 1.00 89.50 158 ALA A CA 1
ATOM 1237 C C . ALA A 1 158 ? 2.277 -4.305 -5.954 1.00 89.50 158 ALA A C 1
ATOM 1239 O O . ALA A 1 158 ? 1.430 -4.477 -5.079 1.00 89.50 158 ALA A O 1
ATOM 1240 N N . ALA A 1 159 ? 2.697 -3.082 -6.296 1.00 88.56 159 ALA A N 1
ATOM 1241 C CA . ALA A 1 159 ? 2.191 -1.860 -5.672 1.00 88.56 159 ALA A CA 1
ATOM 1242 C C . ALA A 1 159 ? 0.676 -1.712 -5.857 1.00 88.56 159 ALA A C 1
ATOM 1244 O O . ALA A 1 159 ? -0.049 -1.447 -4.895 1.00 88.56 159 ALA A O 1
ATOM 1245 N N . ARG A 1 160 ? 0.174 -1.940 -7.078 1.00 89.69 160 ARG A N 1
ATOM 1246 C CA . ARG A 1 160 ? -1.265 -1.881 -7.373 1.00 89.69 160 ARG A CA 1
ATOM 1247 C C . ARG A 1 160 ? -2.046 -2.969 -6.640 1.00 89.69 160 ARG A C 1
ATOM 1249 O O . ARG A 1 160 ? -3.072 -2.661 -6.039 1.00 89.69 160 ARG A O 1
ATOM 1256 N N . ALA A 1 161 ? -1.554 -4.207 -6.638 1.00 91.56 161 ALA A N 1
ATOM 1257 C CA . ALA A 1 161 ? -2.196 -5.324 -5.951 1.00 91.56 161 ALA A CA 1
ATOM 1258 C C . ALA A 1 161 ? -2.292 -5.076 -4.439 1.00 91.56 161 ALA A C 1
ATOM 1260 O O . ALA A 1 161 ? -3.373 -5.190 -3.864 1.00 91.56 161 ALA A O 1
ATOM 1261 N N . ILE A 1 162 ? -1.192 -4.662 -3.803 1.00 90.75 162 ILE A N 1
ATOM 1262 C CA . ILE A 1 162 ? -1.164 -4.360 -2.366 1.00 90.75 162 ILE A CA 1
ATOM 1263 C C . ILE A 1 162 ? -2.083 -3.183 -2.036 1.00 90.75 162 ILE A C 1
ATOM 1265 O O . ILE A 1 162 ? -2.817 -3.244 -1.053 1.00 90.75 162 ILE A O 1
ATOM 1269 N N . SER A 1 163 ? -2.103 -2.141 -2.871 1.00 88.88 163 SER A N 1
ATOM 1270 C CA . SER A 1 163 ? -2.997 -0.993 -2.683 1.00 88.88 163 SER A CA 1
ATOM 1271 C C . SER A 1 163 ? -4.468 -1.413 -2.685 1.00 88.88 163 SER A C 1
ATOM 1273 O O . SER A 1 163 ? -5.220 -1.022 -1.795 1.00 88.88 163 SER A O 1
ATOM 1275 N N . VAL A 1 164 ? -4.875 -2.268 -3.630 1.00 91.12 164 VAL A N 1
ATOM 1276 C CA . VAL A 1 164 ? -6.241 -2.815 -3.679 1.00 91.12 164 VAL A CA 1
ATOM 1277 C C . VAL A 1 164 ? -6.544 -3.646 -2.431 1.00 91.12 164 VAL A C 1
ATOM 1279 O O . VAL A 1 164 ? -7.598 -3.468 -1.823 1.00 91.12 164 VAL A O 1
ATOM 1282 N N . VAL A 1 165 ? -5.617 -4.508 -2.002 1.00 92.00 165 VAL A N 1
ATOM 1283 C CA . VAL A 1 165 ? -5.783 -5.314 -0.780 1.00 92.00 165 VAL A CA 1
ATOM 1284 C C . VAL A 1 165 ? -5.944 -4.425 0.455 1.00 92.00 165 VAL A C 1
ATOM 1286 O O . VAL A 1 165 ? -6.850 -4.658 1.250 1.00 92.00 165 VAL A O 1
ATOM 1289 N N . LEU A 1 166 ? -5.128 -3.380 0.608 1.00 88.44 166 LEU A N 1
ATOM 1290 C CA . LEU A 1 166 ? -5.226 -2.446 1.734 1.00 88.44 166 LEU A CA 1
ATOM 1291 C C . LEU A 1 166 ? -6.562 -1.696 1.751 1.00 88.44 166 LEU A C 1
ATOM 1293 O O . LEU A 1 166 ? -7.144 -1.530 2.821 1.00 88.44 166 LEU A O 1
ATOM 1297 N N . ILE A 1 167 ? -7.077 -1.295 0.584 1.00 87.62 167 ILE A N 1
ATOM 1298 C CA . ILE A 1 167 ? -8.406 -0.676 0.473 1.00 87.62 167 ILE A CA 1
ATOM 1299 C C . ILE A 1 167 ? -9.490 -1.665 0.911 1.00 87.62 167 ILE A C 1
ATOM 1301 O O . ILE A 1 167 ? -10.341 -1.310 1.724 1.00 87.62 167 ILE A O 1
ATOM 1305 N N . LEU A 1 168 ? -9.446 -2.914 0.434 1.00 88.44 168 LEU A N 1
ATOM 1306 C CA . LEU A 1 168 ? -10.409 -3.945 0.831 1.00 88.44 168 LEU A CA 1
ATOM 1307 C C . LEU A 1 168 ? -10.365 -4.212 2.339 1.00 88.44 168 LEU A C 1
ATOM 1309 O O . LEU A 1 168 ? -11.416 -4.302 2.970 1.00 88.44 168 LEU A O 1
ATOM 1313 N N . LEU A 1 169 ? -9.171 -4.289 2.933 1.00 88.44 169 LEU A N 1
ATOM 1314 C CA . LEU A 1 169 ? -9.009 -4.454 4.378 1.00 88.44 169 LEU A CA 1
ATOM 1315 C C . LEU A 1 169 ? -9.562 -3.260 5.160 1.00 88.44 169 LEU A C 1
ATOM 1317 O O . LEU A 1 169 ? -10.263 -3.469 6.147 1.00 88.44 169 LEU A O 1
ATOM 1321 N N . ALA A 1 170 ? -9.315 -2.030 4.704 1.00 84.25 170 ALA A N 1
ATOM 1322 C CA . ALA A 1 170 ? -9.887 -0.834 5.316 1.00 84.25 170 ALA A CA 1
ATOM 1323 C C . ALA A 1 170 ? -11.426 -0.838 5.231 1.00 84.25 170 ALA A C 1
ATOM 1325 O O . ALA A 1 170 ? -12.104 -0.552 6.217 1.00 84.25 170 ALA A O 1
ATOM 1326 N N . CYS A 1 171 ? -11.998 -1.235 4.089 1.00 82.81 171 CYS A N 1
ATOM 1327 C CA . CYS A 1 171 ? -13.446 -1.382 3.932 1.00 82.81 171 CYS A CA 1
ATOM 1328 C C . CYS A 1 171 ? -14.026 -2.475 4.842 1.00 82.81 171 CYS A C 1
ATOM 1330 O O . CYS A 1 171 ? -15.078 -2.269 5.447 1.00 82.81 171 CYS A O 1
ATOM 1332 N N . LEU A 1 172 ? -13.349 -3.621 4.963 1.00 83.81 172 LEU A N 1
ATOM 1333 C CA . LEU A 1 172 ? -13.751 -4.707 5.859 1.00 83.81 172 LEU A CA 1
ATOM 1334 C C . LEU A 1 172 ? -13.685 -4.290 7.325 1.00 83.81 172 LEU A C 1
ATOM 1336 O O . LEU A 1 172 ? -14.568 -4.668 8.091 1.00 83.81 172 LEU A O 1
ATOM 1340 N N . ASP A 1 173 ? -12.679 -3.508 7.716 1.00 81.56 173 ASP A N 1
ATOM 1341 C CA . ASP A 1 173 ? -12.560 -2.985 9.075 1.00 81.56 173 ASP A CA 1
ATOM 1342 C C . ASP A 1 173 ? -13.730 -2.044 9.404 1.00 81.56 173 ASP A C 1
ATOM 1344 O O . ASP A 1 173 ? -14.422 -2.249 10.403 1.00 81.56 173 ASP A O 1
ATOM 1348 N N . VAL A 1 174 ? -14.062 -1.117 8.496 1.00 78.50 174 VAL A N 1
ATOM 1349 C CA . VAL A 1 174 ? -15.234 -0.229 8.621 1.00 78.50 174 VAL A CA 1
ATOM 1350 C C . VAL A 1 174 ? -16.550 -1.018 8.648 1.00 78.50 174 VAL A C 1
ATOM 1352 O O . VAL A 1 174 ? -17.440 -0.717 9.447 1.00 78.50 174 VAL A O 1
ATOM 1355 N N . TYR A 1 175 ? -16.690 -2.050 7.813 1.00 78.06 175 TYR A N 1
ATOM 1356 C CA . TYR A 1 175 ? -17.888 -2.893 7.783 1.00 78.06 175 TYR A CA 1
ATOM 1357 C C . TYR A 1 175 ? -18.047 -3.723 9.066 1.00 78.06 175 TYR A C 1
ATOM 1359 O O . TYR A 1 175 ? -19.132 -3.758 9.652 1.00 78.06 175 TYR A O 1
ATOM 1367 N N . CYS A 1 176 ? -16.968 -4.355 9.538 1.00 73.19 176 CYS A N 1
ATOM 1368 C CA . CYS A 1 176 ? -16.950 -5.093 10.802 1.00 73.19 176 CYS A CA 1
ATOM 1369 C C . CYS A 1 176 ? -17.241 -4.176 11.992 1.00 73.19 176 CYS A C 1
ATOM 1371 O O . CYS A 1 176 ? -17.896 -4.604 12.941 1.00 73.19 176 CYS A O 1
ATOM 1373 N N . TYR A 1 177 ? -16.773 -2.926 11.937 1.00 69.75 177 TYR A N 1
ATOM 1374 C CA . TYR A 1 177 ? -17.074 -1.921 12.945 1.00 69.75 177 TYR A CA 1
ATOM 1375 C C . TYR A 1 177 ? -18.574 -1.592 12.967 1.00 69.75 177 TYR A C 1
ATOM 1377 O O . TYR A 1 177 ? -19.201 -1.738 14.010 1.00 69.75 177 TYR A O 1
ATOM 1385 N N . ARG A 1 178 ? -19.182 -1.286 11.809 1.00 68.75 178 ARG A N 1
ATOM 1386 C CA . ARG A 1 178 ? -20.634 -1.035 11.698 1.00 68.75 178 ARG A CA 1
ATOM 1387 C C . ARG A 1 178 ? -21.493 -2.194 12.196 1.00 68.75 178 ARG A C 1
ATOM 1389 O O . ARG A 1 178 ? -22.485 -1.965 12.869 1.00 68.75 178 ARG A O 1
ATOM 1396 N N . LYS A 1 179 ? -21.134 -3.435 11.855 1.00 65.00 179 LYS A N 1
ATOM 1397 C CA . LYS A 1 179 ? -21.892 -4.623 12.281 1.00 65.00 179 LYS A CA 1
ATOM 1398 C C . LYS A 1 179 ? -21.782 -4.886 13.788 1.00 65.00 179 LYS A C 1
ATOM 1400 O O . LYS A 1 179 ? -22.642 -5.555 14.350 1.00 65.00 179 LYS A O 1
ATOM 1405 N N . GLY A 1 180 ? -20.715 -4.404 14.426 1.00 56.34 180 GLY A N 1
ATOM 1406 C CA . GLY A 1 180 ? -20.513 -4.520 15.868 1.00 56.34 180 GLY A CA 1
ATOM 1407 C C . GLY A 1 180 ? -21.410 -3.602 16.699 1.00 56.34 180 GLY A C 1
ATOM 1408 O O . GLY A 1 180 ? -21.697 -3.966 17.831 1.00 56.34 180 GLY A O 1
ATOM 1409 N N . ASP A 1 181 ? -21.861 -2.476 16.137 1.00 48.31 181 ASP A N 1
ATOM 1410 C CA . ASP A 1 181 ? -22.761 -1.515 16.802 1.00 48.31 181 ASP A CA 1
ATOM 1411 C C . ASP A 1 181 ? -24.250 -1.934 16.750 1.00 48.31 181 ASP A C 1
ATOM 1413 O O . ASP A 1 181 ? -25.081 -1.316 17.405 1.00 48.31 181 ASP A O 1
ATOM 1417 N N . ASP A 1 182 ? -24.595 -2.984 15.991 1.00 40.28 182 ASP A N 1
ATOM 1418 C CA . ASP A 1 182 ? -25.971 -3.491 15.797 1.00 40.28 182 ASP A CA 1
ATOM 1419 C C . ASP A 1 182 ? -26.349 -4.633 16.782 1.00 40.28 182 ASP A C 1
ATOM 1421 O O . ASP A 1 182 ? -27.323 -5.359 16.571 1.00 40.28 182 ASP A O 1
ATOM 1425 N N . ARG A 1 183 ? -25.553 -4.844 17.842 1.00 33.91 183 ARG A N 1
ATOM 1426 C CA . ARG A 1 183 ? -25.819 -5.774 18.958 1.00 33.91 183 ARG A CA 1
ATOM 1427 C C . ARG A 1 183 ? -25.736 -5.056 20.294 1.00 33.91 183 ARG A C 1
ATOM 1429 O O . ARG A 1 183 ? -26.492 -5.472 21.198 1.00 33.91 183 ARG A O 1
#

pLDDT: mean 72.23, std 19.64, range [28.05, 94.19]

InterPro domains:
  IPR025531 Protein of unknown function DUF4418 [PF14387] (61-176)

Organism: Selenomonas sputigena (strain ATCC 35185 / DSM 20758 / CCUG 44933 / VPI D19B-28) (NCBI:txid546271)

Foldseek 3Di:
DDDDDDDPPPVVVVVVVVVVVVCVVVVVVVVLDPPPDPPPDDDDDDPPDPQPDDPLLVVQLVLLVCQLVCLVPVLPFDDADPVNDDDLVNVLSVVLNVLSVVSNVLSVCLRVDPDLSSVSVSLVVLLVSLVCLLCSQPNVTHDDPDCPGSSNVPNNVVSNVSSVVSNVSSVVSVVVSVVVVVD